Protein AF-A0A547P8T3-F1 (afdb_monomer)

Structure (mmCIF, N/CA/C/O backbone):
data_AF-A0A547P8T3-F1
#
_entry.id   AF-A0A547P8T3-F1
#
loop_
_atom_site.group_PDB
_atom_site.id
_atom_site.type_symbol
_atom_site.label_atom_id
_atom_site.label_alt_id
_atom_site.label_comp_id
_atom_site.label_asym_id
_atom_site.label_entity_id
_atom_site.label_seq_id
_atom_site.pdbx_PDB_ins_code
_atom_site.Cartn_x
_atom_site.Cartn_y
_atom_site.Cartn_z
_atom_site.occupancy
_atom_site.B_iso_or_equiv
_atom_site.auth_seq_id
_atom_site.auth_comp_id
_atom_site.auth_asym_id
_atom_site.auth_atom_id
_atom_site.pdbx_PDB_model_num
ATOM 1 N N . MET A 1 1 ? -25.789 4.511 30.151 1.00 43.62 1 MET A N 1
ATOM 2 C CA . MET A 1 1 ? -25.641 4.801 28.708 1.00 43.62 1 MET A CA 1
ATOM 3 C C . MET A 1 1 ? -24.169 5.094 28.449 1.00 43.62 1 MET A C 1
ATOM 5 O O . MET A 1 1 ? -23.665 6.052 29.017 1.00 43.62 1 MET A O 1
ATOM 9 N N . ARG A 1 2 ? -23.444 4.237 27.711 1.00 46.75 2 ARG A N 1
ATOM 10 C CA . ARG A 1 2 ? -22.072 4.552 27.271 1.00 46.75 2 ARG A CA 1
ATOM 11 C C . ARG A 1 2 ? -22.183 5.608 26.175 1.00 46.75 2 ARG A C 1
ATOM 13 O O . ARG A 1 2 ? -22.871 5.375 25.187 1.00 46.75 2 ARG A O 1
ATOM 20 N N . THR A 1 3 ? -21.555 6.759 26.369 1.00 47.38 3 THR A N 1
ATOM 21 C CA . THR A 1 3 ? -21.405 7.773 25.329 1.00 47.38 3 THR A CA 1
ATOM 22 C C . THR A 1 3 ? -20.604 7.160 24.181 1.00 47.38 3 THR A C 1
ATOM 24 O O . THR A 1 3 ? -19.451 6.770 24.347 1.00 47.38 3 THR A O 1
ATOM 27 N N . ALA A 1 4 ? -21.241 6.997 23.022 1.00 50.97 4 ALA A N 1
ATOM 28 C CA . ALA A 1 4 ? -20.558 6.622 21.796 1.00 50.97 4 ALA A CA 1
ATOM 29 C C . ALA A 1 4 ? -19.721 7.828 21.356 1.00 50.97 4 ALA A C 1
ATOM 31 O O . ALA A 1 4 ? -20.221 8.733 20.693 1.00 50.97 4 ALA A O 1
ATOM 32 N N . THR A 1 5 ? -18.453 7.885 21.764 1.00 58.19 5 THR A N 1
ATOM 33 C CA . THR A 1 5 ? -17.490 8.725 21.056 1.00 58.19 5 THR A CA 1
ATOM 34 C C . THR A 1 5 ? -17.466 8.241 19.605 1.00 58.19 5 THR A C 1
ATOM 36 O O . THR A 1 5 ? -17.424 7.026 19.378 1.00 58.19 5 THR A O 1
ATOM 39 N N . PRO A 1 6 ? -17.560 9.135 18.609 1.00 50.75 6 PRO A N 1
ATOM 40 C CA . PRO A 1 6 ? -17.566 8.729 17.213 1.00 50.75 6 PRO A CA 1
ATOM 41 C C . PRO A 1 6 ? -16.208 8.092 16.912 1.00 50.75 6 PRO A C 1
ATOM 43 O O . PRO A 1 6 ? -15.234 8.787 16.672 1.00 50.75 6 PRO A O 1
ATOM 46 N N . ARG A 1 7 ? -16.107 6.761 16.979 1.00 64.69 7 ARG A N 1
ATOM 47 C CA . ARG A 1 7 ? -14.857 6.019 16.743 1.00 64.69 7 ARG A CA 1
ATOM 48 C C . ARG A 1 7 ? -14.408 6.083 15.282 1.00 64.69 7 ARG A C 1
ATOM 50 O O . ARG A 1 7 ? -13.349 5.577 14.978 1.00 64.69 7 ARG A O 1
ATOM 57 N N . SER A 1 8 ? -15.161 6.692 14.369 1.00 68.00 8 SER A N 1
ATOM 58 C CA . SER A 1 8 ? -14.924 6.618 12.920 1.00 68.00 8 SER A CA 1
ATOM 59 C C . SER A 1 8 ? -13.813 7.526 12.375 1.00 68.00 8 SER A C 1
ATOM 61 O O . SER A 1 8 ? -13.299 7.248 11.294 1.00 68.00 8 SER A O 1
ATOM 63 N N . TRP A 1 9 ? -13.405 8.585 13.083 1.00 77.44 9 TRP A N 1
ATOM 64 C CA . TRP A 1 9 ? -12.411 9.543 12.569 1.00 77.44 9 TRP A CA 1
ATOM 65 C C . TRP A 1 9 ? -11.010 8.954 12.293 1.00 77.44 9 TRP A C 1
ATOM 67 O O . TRP A 1 9 ? -10.446 9.314 11.258 1.00 77.44 9 TRP A O 1
ATOM 77 N N . PRO A 1 10 ? -10.442 8.025 13.098 1.00 81.81 10 PRO A N 1
ATOM 78 C CA . PRO A 1 10 ? -9.133 7.444 12.802 1.00 81.81 10 PRO A CA 1
ATOM 79 C C . PRO A 1 10 ? -9.188 6.561 11.554 1.00 81.81 10 PRO A C 1
ATOM 81 O O . PRO A 1 10 ? -8.283 6.611 10.728 1.00 81.81 10 PRO A O 1
ATOM 84 N N . LEU A 1 11 ? -10.278 5.808 11.367 1.00 82.94 11 LEU A N 1
ATOM 85 C CA . LEU A 1 11 ? -10.477 4.990 10.172 1.00 82.94 11 LEU A CA 1
ATOM 86 C C . LEU A 1 11 ? -10.521 5.848 8.906 1.00 82.94 11 LEU A C 1
ATOM 88 O O . LEU A 1 11 ? -9.913 5.482 7.906 1.00 82.94 11 LEU A O 1
ATOM 92 N N . ILE A 1 12 ? -11.204 6.994 8.945 1.00 86.00 12 ILE A N 1
ATOM 93 C CA . ILE A 1 12 ? -11.276 7.901 7.791 1.00 86.00 12 ILE A CA 1
ATOM 94 C C . ILE A 1 12 ? -9.873 8.379 7.401 1.00 86.00 12 ILE A C 1
ATOM 96 O O . ILE A 1 12 ? -9.517 8.306 6.229 1.00 86.00 12 ILE A O 1
ATOM 100 N N . LEU A 1 13 ? -9.051 8.800 8.368 1.00 87.44 13 LEU A N 1
ATOM 101 C CA . LEU A 1 13 ? -7.671 9.228 8.106 1.00 87.44 13 LEU A CA 1
ATOM 102 C C . LEU A 1 13 ? -6.818 8.103 7.503 1.00 87.44 13 LEU A C 1
ATOM 104 O O . LEU A 1 13 ? -6.061 8.335 6.561 1.00 87.44 13 LEU A O 1
ATOM 108 N N . LEU A 1 14 ? -6.979 6.876 8.003 1.00 87.44 14 LEU A N 1
ATOM 109 C CA . LEU A 1 14 ? -6.293 5.694 7.480 1.00 87.44 14 LEU A CA 1
ATOM 110 C C . LEU A 1 14 ? -6.704 5.386 6.038 1.00 87.44 14 LEU A C 1
ATOM 112 O O . LEU A 1 14 ? -5.852 5.147 5.187 1.00 87.44 14 LEU A O 1
ATOM 116 N N . LEU A 1 15 ? -8.003 5.429 5.742 1.00 87.25 15 LEU A N 1
ATOM 117 C CA . LEU A 1 15 ? -8.518 5.209 4.391 1.00 87.25 15 LEU A CA 1
ATOM 118 C C . LEU A 1 15 ? -8.059 6.302 3.421 1.00 87.25 15 LEU A C 1
ATOM 120 O O . LEU A 1 15 ? -7.727 5.988 2.282 1.00 87.25 15 LEU A O 1
ATOM 124 N N . VAL A 1 16 ? -7.978 7.559 3.870 1.00 91.50 16 VAL A N 1
ATOM 125 C CA . VAL A 1 16 ? -7.408 8.658 3.074 1.00 91.50 16 VAL A CA 1
ATOM 126 C C . VAL A 1 16 ? -5.941 8.382 2.749 1.00 91.50 16 VAL A C 1
ATOM 128 O O . VAL A 1 16 ? -5.554 8.478 1.587 1.00 91.50 16 VAL A O 1
ATOM 131 N N . TRP A 1 17 ? -5.134 7.977 3.736 1.00 91.88 17 TRP A N 1
ATOM 132 C CA . TRP A 1 17 ? -3.730 7.622 3.513 1.00 91.88 17 TRP A CA 1
ATOM 133 C C . TRP A 1 17 ? -3.568 6.491 2.495 1.00 91.88 17 TRP A C 1
ATOM 135 O O . TRP A 1 17 ? -2.818 6.622 1.527 1.00 91.88 17 TRP A O 1
ATOM 145 N N . TYR A 1 18 ? -4.312 5.397 2.661 1.00 88.38 18 TYR A N 1
ATOM 146 C CA . TYR A 1 18 ? -4.250 4.299 1.703 1.00 88.38 18 TYR A CA 1
ATOM 147 C C . TYR A 1 18 ? -4.794 4.684 0.323 1.00 88.38 18 TYR A C 1
ATOM 149 O O . TYR A 1 18 ? -4.291 4.189 -0.683 1.00 88.38 18 TYR A O 1
ATOM 157 N N . GLY A 1 19 ? -5.770 5.592 0.254 1.00 87.81 19 GLY A N 1
ATOM 158 C CA . GLY A 1 19 ? -6.238 6.180 -0.999 1.00 87.81 19 GLY A CA 1
ATOM 159 C C . GLY A 1 19 ? -5.126 6.933 -1.731 1.00 87.81 19 GLY A C 1
ATOM 160 O O . GLY A 1 19 ? -4.955 6.744 -2.932 1.00 87.81 19 GLY A O 1
ATOM 161 N N . ILE A 1 20 ? -4.314 7.715 -1.011 1.00 89.12 20 ILE A N 1
ATOM 162 C CA . ILE A 1 20 ? -3.139 8.400 -1.574 1.00 89.12 20 ILE A CA 1
ATOM 163 C C . ILE A 1 20 ? -2.120 7.380 -2.098 1.00 89.12 20 ILE A C 1
ATOM 165 O O . ILE A 1 20 ? -1.649 7.520 -3.227 1.00 89.12 20 ILE A O 1
ATOM 169 N N . LEU A 1 21 ? -1.814 6.328 -1.328 1.00 86.56 21 LEU A N 1
ATOM 170 C CA . LEU A 1 21 ? -0.904 5.262 -1.769 1.00 86.56 21 LEU A CA 1
ATOM 171 C C . LEU A 1 21 ? -1.419 4.543 -3.020 1.00 86.56 21 LEU A C 1
ATOM 173 O O . LEU A 1 21 ? -0.643 4.265 -3.936 1.00 86.56 21 LEU A O 1
ATOM 177 N N . LEU A 1 22 ? -2.723 4.273 -3.088 1.00 87.75 22 LEU A N 1
ATOM 178 C CA . LEU A 1 22 ? -3.349 3.616 -4.231 1.00 87.75 22 LEU A CA 1
ATOM 179 C C . LEU A 1 22 ? -3.327 4.508 -5.478 1.00 87.75 22 LEU A C 1
ATOM 181 O O . LEU A 1 22 ? -3.020 4.022 -6.561 1.00 87.75 22 LEU A O 1
ATOM 185 N N . ILE A 1 23 ? -3.602 5.809 -5.336 1.00 88.44 23 ILE A N 1
ATOM 186 C CA . ILE A 1 23 ? -3.509 6.771 -6.444 1.00 88.44 23 ILE A CA 1
ATOM 187 C C . ILE A 1 23 ? -2.059 6.906 -6.914 1.00 88.44 23 ILE A C 1
ATOM 189 O O . ILE A 1 23 ? -1.816 6.917 -8.116 1.00 88.44 23 ILE A O 1
ATOM 193 N N . GLY A 1 24 ? -1.091 6.966 -5.996 1.00 83.12 24 GLY A N 1
ATOM 194 C CA . GLY A 1 24 ? 0.329 7.044 -6.343 1.00 83.12 24 GLY A CA 1
ATOM 195 C C . GLY A 1 24 ? 0.806 5.805 -7.103 1.00 83.12 24 GLY A C 1
ATOM 196 O O . GLY A 1 24 ? 1.322 5.906 -8.213 1.00 83.12 24 GLY A O 1
ATOM 197 N N . THR A 1 25 ? 0.585 4.617 -6.540 1.00 84.81 25 THR A N 1
ATOM 198 C CA . THR A 1 25 ? 1.032 3.344 -7.134 1.00 84.81 25 THR A CA 1
ATOM 199 C C . THR A 1 25 ? 0.242 2.972 -8.391 1.00 84.81 25 THR A C 1
ATOM 201 O O . THR A 1 25 ? 0.834 2.599 -9.403 1.00 84.81 25 THR A O 1
ATOM 204 N N . GLY A 1 26 ? -1.082 3.137 -8.370 1.00 83.38 26 GLY A N 1
ATOM 205 C CA . GLY A 1 26 ? -1.956 2.922 -9.523 1.00 83.38 26 GLY A CA 1
ATOM 206 C C . GLY A 1 26 ? -1.720 3.942 -10.638 1.00 83.38 26 GLY A C 1
ATOM 207 O O . GLY A 1 26 ? -1.705 3.576 -11.809 1.00 83.38 26 GLY A O 1
ATOM 208 N N . GLY A 1 27 ? -1.451 5.202 -10.293 1.00 83.75 27 GLY A N 1
ATOM 209 C CA . GLY A 1 27 ? -1.062 6.240 -11.247 1.00 83.75 27 GLY A CA 1
ATOM 210 C C . GLY A 1 27 ? 0.250 5.901 -11.951 1.00 83.75 27 GLY A C 1
ATOM 211 O O . GLY A 1 27 ? 0.304 5.934 -13.177 1.00 83.75 27 GLY A O 1
ATOM 212 N N . MET A 1 28 ? 1.279 5.480 -11.204 1.00 80.56 28 MET A N 1
ATOM 213 C CA . MET A 1 28 ? 2.537 5.003 -11.794 1.00 80.56 28 MET A CA 1
ATOM 214 C C . MET A 1 28 ? 2.328 3.790 -12.707 1.00 80.56 28 MET A C 1
ATOM 216 O O . MET A 1 28 ? 2.932 3.729 -13.773 1.00 80.56 28 MET A O 1
ATOM 220 N N . PHE A 1 29 ? 1.440 2.862 -12.343 1.00 81.62 29 PHE A N 1
ATOM 221 C CA . PHE A 1 29 ? 1.090 1.723 -13.195 1.00 81.62 29 PHE A CA 1
ATOM 222 C C . PHE A 1 29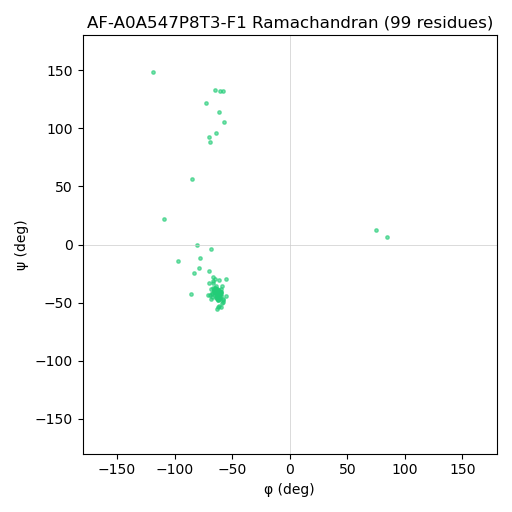 ? 0.444 2.154 -14.515 1.00 81.62 29 PHE A C 1
ATOM 224 O O . PHE A 1 29 ? 0.857 1.706 -15.582 1.00 81.62 29 PHE A O 1
ATOM 231 N N . LEU A 1 30 ? -0.539 3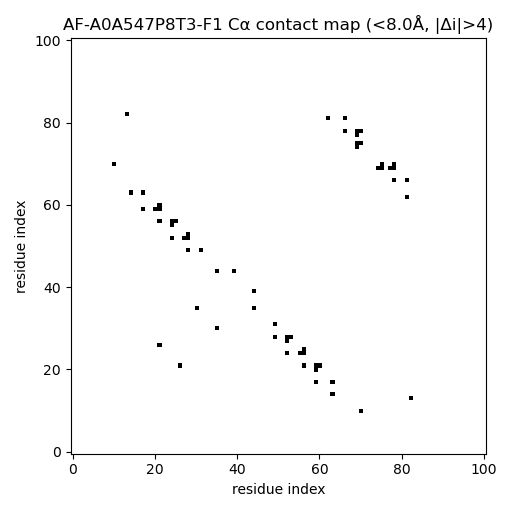.055 -14.463 1.00 82.50 30 LEU A N 1
ATOM 232 C CA . LEU A 1 30 ? -1.206 3.563 -15.662 1.00 82.50 30 LEU A CA 1
ATOM 233 C C . LEU A 1 30 ? -0.248 4.357 -16.557 1.00 82.50 30 LEU A C 1
ATOM 235 O O . LEU A 1 30 ? -0.280 4.186 -17.773 1.00 82.50 30 LEU A O 1
ATOM 239 N N . LEU A 1 31 ? 0.635 5.172 -15.970 1.00 80.31 31 LEU A N 1
ATOM 240 C CA . LEU A 1 31 ? 1.688 5.880 -16.703 1.00 80.31 31 LEU A CA 1
ATOM 241 C C . LEU A 1 31 ? 2.672 4.897 -17.350 1.00 80.31 31 LEU A C 1
ATOM 243 O O . LEU A 1 31 ? 2.995 5.051 -18.526 1.00 80.31 31 LEU A O 1
ATOM 247 N N . ALA A 1 32 ? 3.099 3.861 -16.624 1.00 75.56 32 ALA A N 1
ATOM 248 C CA . ALA A 1 32 ? 3.974 2.821 -17.156 1.00 75.56 32 ALA A CA 1
ATOM 249 C C . ALA A 1 32 ? 3.319 2.069 -18.324 1.00 75.56 32 ALA A C 1
ATOM 251 O O . ALA A 1 32 ? 3.988 1.786 -19.313 1.00 75.56 32 ALA A O 1
ATOM 252 N N . LEU A 1 33 ? 2.015 1.777 -18.259 1.00 78.31 33 LEU A N 1
ATOM 253 C CA . LEU A 1 33 ? 1.284 1.158 -19.368 1.00 78.31 33 LEU A CA 1
ATOM 254 C C . LEU A 1 33 ? 1.146 2.099 -20.571 1.00 78.31 33 LEU A C 1
ATOM 256 O O . LEU A 1 33 ? 1.406 1.686 -21.703 1.00 78.31 33 LEU A O 1
ATOM 260 N N . ALA A 1 34 ? 0.762 3.355 -20.330 1.00 77.19 34 ALA A N 1
ATOM 261 C CA . ALA A 1 34 ? 0.553 4.347 -21.379 1.00 77.19 34 ALA A CA 1
ATOM 262 C C . ALA A 1 34 ? 1.859 4.647 -22.130 1.00 77.19 34 ALA A C 1
ATOM 264 O O . ALA A 1 34 ? 1.941 4.438 -23.340 1.00 77.19 34 ALA A O 1
ATOM 265 N N . PHE A 1 35 ? 2.905 5.047 -21.406 1.00 73.12 35 PHE A N 1
ATOM 266 C CA . PHE A 1 35 ? 4.187 5.440 -21.993 1.00 73.12 35 PHE A CA 1
ATOM 267 C C . PHE A 1 35 ? 5.108 4.255 -22.299 1.00 73.12 35 PHE A C 1
ATOM 269 O O . PHE A 1 35 ? 5.934 4.340 -23.205 1.00 73.12 35 PHE A O 1
ATOM 276 N N . GLY A 1 36 ? 4.953 3.118 -21.615 1.00 64.88 36 GLY A N 1
ATOM 277 C CA . GLY A 1 36 ? 5.707 1.901 -21.924 1.00 64.88 36 GLY A CA 1
ATOM 278 C C . GLY A 1 36 ? 5.381 1.358 -23.316 1.00 64.88 36 GLY A C 1
ATOM 279 O O . GLY A 1 36 ? 6.272 0.900 -24.027 1.00 64.88 36 GLY A O 1
ATOM 280 N N . SER A 1 37 ? 4.128 1.472 -23.762 1.00 65.00 37 SER A N 1
ATOM 281 C CA . SER A 1 37 ? 3.740 1.046 -25.113 1.00 65.00 37 SER A CA 1
ATOM 282 C C . SER A 1 37 ? 4.480 1.808 -26.228 1.00 65.00 37 SER A C 1
ATOM 284 O O . SER A 1 37 ? 4.779 1.236 -27.280 1.00 65.00 37 SER A O 1
ATOM 286 N N . GLU A 1 38 ? 4.844 3.068 -25.977 1.00 67.00 38 GLU A N 1
ATOM 287 C CA . GLU A 1 38 ? 5.624 3.899 -26.897 1.00 67.00 38 GLU A CA 1
ATOM 288 C C . GLU A 1 38 ? 7.135 3.689 -26.726 1.00 67.00 38 GLU A C 1
ATOM 290 O O . GLU A 1 38 ? 7.852 3.544 -27.718 1.00 67.00 38 GLU A O 1
ATOM 295 N N . ALA A 1 39 ? 7.617 3.601 -25.481 1.00 62.25 39 ALA A N 1
ATOM 296 C CA . ALA A 1 39 ? 9.033 3.419 -25.158 1.00 62.25 39 ALA A CA 1
ATOM 297 C C . ALA A 1 39 ? 9.596 2.054 -25.606 1.00 62.25 39 ALA A C 1
ATOM 299 O O . ALA A 1 39 ? 10.783 1.948 -25.921 1.00 62.25 39 ALA A O 1
ATOM 300 N N . TYR A 1 40 ? 8.755 1.016 -25.678 1.00 63.09 40 TYR A N 1
ATOM 301 C CA . TYR A 1 40 ? 9.161 -0.354 -26.019 1.00 63.09 40 TYR A CA 1
ATOM 302 C C . TYR A 1 40 ? 8.689 -0.819 -27.405 1.00 63.09 40 TYR A C 1
ATOM 304 O O . TYR A 1 40 ? 8.638 -2.020 -27.672 1.00 63.09 40 TYR A O 1
ATOM 312 N N . ARG A 1 41 ? 8.387 0.095 -28.339 1.00 66.50 41 ARG A N 1
ATOM 313 C CA . ARG A 1 41 ? 8.010 -0.271 -29.718 1.00 66.50 41 ARG A CA 1
ATOM 314 C C . ARG A 1 41 ? 9.112 -1.115 -30.385 1.00 66.50 41 ARG A C 1
ATOM 316 O O . ARG A 1 41 ? 10.165 -0.608 -30.760 1.00 66.50 41 ARG A O 1
ATOM 323 N N . GLY A 1 42 ? 8.865 -2.420 -30.519 1.00 66.19 42 GLY A N 1
ATOM 324 C CA . GLY A 1 42 ? 9.802 -3.387 -31.110 1.00 66.19 42 GLY A CA 1
ATOM 325 C C . GLY A 1 42 ? 10.866 -3.954 -30.158 1.00 66.19 42 GLY A C 1
ATOM 326 O O . GLY A 1 42 ? 11.735 -4.694 -30.614 1.00 66.19 42 GLY A O 1
ATOM 327 N N . ARG A 1 43 ? 10.813 -3.649 -28.854 1.00 67.56 43 ARG A N 1
ATOM 328 C CA . ARG A 1 43 ? 11.691 -4.230 -27.822 1.00 67.56 43 ARG A CA 1
ATOM 329 C C . ARG A 1 43 ? 10.853 -4.996 -26.791 1.00 67.56 43 ARG A C 1
ATOM 331 O O . ARG A 1 43 ? 9.709 -4.619 -26.548 1.00 67.56 43 ARG A O 1
ATOM 338 N N . PRO A 1 44 ? 11.381 -6.068 -26.180 1.00 66.69 44 PRO A N 1
ATOM 339 C CA . PRO A 1 44 ? 10.668 -6.762 -25.114 1.00 66.69 44 PRO A CA 1
ATOM 340 C C . PRO A 1 44 ? 10.410 -5.809 -23.938 1.00 66.69 44 PRO A C 1
ATOM 342 O O . PRO A 1 44 ? 11.315 -5.103 -23.494 1.00 66.69 44 PRO A O 1
ATOM 345 N N . ILE A 1 45 ? 9.168 -5.791 -23.449 1.00 68.81 45 ILE A N 1
ATOM 346 C CA . ILE A 1 45 ? 8.762 -5.021 -22.267 1.00 68.81 45 ILE A CA 1
ATOM 347 C C . ILE A 1 45 ? 9.504 -5.596 -21.048 1.00 68.81 45 ILE A C 1
ATOM 349 O O . ILE A 1 45 ? 9.505 -6.821 -20.880 1.00 68.81 45 ILE A O 1
ATOM 353 N N . PRO A 1 46 ? 10.111 -4.772 -20.174 1.00 71.94 46 PRO A N 1
ATOM 354 C CA . PRO A 1 46 ? 10.733 -5.243 -18.943 1.00 71.94 46 PRO A CA 1
ATOM 355 C C . PRO A 1 46 ? 9.652 -5.715 -17.964 1.00 71.94 46 PRO A C 1
ATOM 357 O O . PRO A 1 46 ? 9.155 -4.972 -17.118 1.00 71.94 46 PRO A O 1
ATOM 360 N N . LEU A 1 47 ? 9.282 -6.993 -18.085 1.00 73.50 47 LEU A N 1
ATOM 361 C CA . LEU A 1 47 ? 8.263 -7.645 -17.256 1.00 73.50 47 LEU A CA 1
ATOM 362 C C . LEU A 1 47 ? 8.562 -7.519 -15.755 1.00 73.50 47 LEU A C 1
ATOM 364 O O . LEU A 1 47 ? 7.630 -7.461 -14.960 1.00 73.50 47 LEU A O 1
ATOM 368 N N . GLY A 1 48 ? 9.843 -7.442 -15.374 1.00 73.44 48 GLY A N 1
ATOM 369 C CA . GLY A 1 48 ? 10.265 -7.275 -13.983 1.00 73.44 48 GLY A CA 1
ATOM 370 C C . GLY A 1 48 ? 9.781 -5.966 -13.352 1.00 73.44 48 GLY A C 1
ATOM 371 O O . GLY A 1 48 ? 9.229 -5.987 -12.257 1.00 73.44 48 GLY A O 1
ATOM 372 N N . GLU A 1 49 ? 9.910 -4.839 -14.052 1.00 72.50 49 GLU A N 1
ATOM 373 C CA . GLU A 1 49 ? 9.495 -3.523 -13.541 1.00 72.50 49 GLU A CA 1
ATOM 374 C C . GLU A 1 49 ? 7.967 -3.423 -13.445 1.00 72.50 49 GLU A C 1
ATOM 376 O O . GLU A 1 49 ? 7.419 -3.014 -12.421 1.00 72.50 49 GLU A O 1
ATOM 381 N N . MET A 1 50 ? 7.269 -3.911 -14.475 1.00 71.06 50 MET A N 1
ATOM 382 C CA . MET A 1 50 ? 5.806 -4.011 -14.490 1.00 71.06 50 MET A CA 1
ATOM 383 C C . MET A 1 50 ? 5.274 -4.899 -13.357 1.00 71.06 50 MET A C 1
ATOM 385 O O . MET A 1 50 ? 4.279 -4.553 -12.716 1.00 71.06 50 MET A O 1
ATOM 389 N N . ALA A 1 51 ? 5.944 -6.020 -13.071 1.00 77.81 51 ALA A N 1
ATOM 390 C CA . ALA A 1 51 ? 5.570 -6.922 -11.986 1.00 77.81 51 ALA A CA 1
ATOM 391 C C . ALA A 1 51 ? 5.740 -6.271 -10.606 1.00 77.81 51 ALA A C 1
ATOM 393 O O . ALA A 1 51 ? 4.862 -6.428 -9.760 1.00 77.81 51 ALA A O 1
ATOM 394 N N . ILE A 1 52 ? 6.815 -5.505 -10.386 1.00 80.88 52 ILE A N 1
ATOM 395 C CA . ILE A 1 52 ? 7.049 -4.785 -9.123 1.00 80.88 52 ILE A CA 1
ATOM 396 C C . ILE A 1 52 ? 5.955 -3.739 -8.889 1.00 80.88 52 ILE A C 1
ATOM 398 O O . ILE A 1 52 ? 5.379 -3.675 -7.800 1.00 80.88 52 ILE A O 1
ATOM 402 N N . ILE A 1 53 ? 5.615 -2.953 -9.913 1.00 79.06 53 ILE A N 1
ATOM 403 C CA . ILE A 1 53 ? 4.556 -1.943 -9.803 1.00 79.06 53 ILE A CA 1
ATOM 404 C C . ILE A 1 53 ? 3.209 -2.619 -9.508 1.00 79.06 53 ILE A C 1
ATOM 406 O O . ILE A 1 53 ? 2.509 -2.227 -8.573 1.00 79.06 53 ILE A O 1
ATOM 410 N N . CYS A 1 54 ? 2.870 -3.681 -10.244 1.00 81.50 54 CYS A N 1
ATOM 411 C CA . CYS A 1 54 ? 1.621 -4.415 -10.051 1.00 81.50 54 CYS A CA 1
ATOM 412 C C . CYS A 1 54 ? 1.534 -5.060 -8.655 1.00 81.50 54 CYS A C 1
ATOM 414 O O . CYS A 1 54 ? 0.514 -4.934 -7.976 1.00 81.50 54 CYS A O 1
ATOM 416 N N . ALA A 1 55 ? 2.623 -5.673 -8.177 1.00 83.88 55 ALA A N 1
ATOM 417 C CA . ALA A 1 55 ? 2.704 -6.230 -6.829 1.00 83.88 55 ALA A CA 1
ATOM 418 C C . ALA A 1 55 ? 2.473 -5.155 -5.759 1.00 83.88 55 ALA A C 1
ATOM 420 O O . ALA A 1 55 ? 1.744 -5.391 -4.799 1.00 83.88 55 ALA A O 1
ATOM 421 N N . THR A 1 56 ? 3.022 -3.953 -5.946 1.00 83.81 56 THR A N 1
ATOM 422 C CA . THR A 1 56 ? 2.857 -2.840 -5.000 1.00 83.81 56 THR A CA 1
ATOM 423 C C . THR A 1 56 ? 1.398 -2.368 -4.924 1.00 83.81 56 THR A C 1
ATOM 425 O O . THR A 1 56 ? 0.876 -2.127 -3.832 1.00 83.81 56 THR A O 1
ATOM 428 N N . VAL A 1 57 ? 0.696 -2.307 -6.062 1.00 86.50 57 VAL A N 1
ATOM 429 C CA . VAL A 1 57 ? -0.747 -2.007 -6.102 1.00 86.50 57 VAL A CA 1
ATOM 430 C C . VAL A 1 57 ? -1.547 -3.088 -5.368 1.00 86.50 57 VAL A C 1
ATOM 432 O O . VAL A 1 57 ? -2.373 -2.766 -4.513 1.00 86.50 57 VAL A O 1
ATOM 435 N N . LEU A 1 58 ? -1.273 -4.369 -5.638 1.00 87.62 58 LEU A N 1
ATOM 436 C CA . LEU A 1 58 ? -1.962 -5.489 -4.984 1.00 87.62 58 LEU A CA 1
ATOM 437 C C . LEU A 1 58 ? -1.731 -5.513 -3.466 1.00 87.62 58 LEU A C 1
ATOM 439 O O . LEU A 1 58 ? -2.677 -5.729 -2.709 1.00 87.62 58 LEU A O 1
ATOM 443 N N . ILE A 1 59 ? -0.506 -5.230 -3.013 1.00 88.25 59 ILE A N 1
ATOM 444 C CA . ILE A 1 59 ? -0.173 -5.102 -1.586 1.00 88.25 59 ILE A CA 1
ATOM 445 C C . ILE A 1 59 ? -0.979 -3.965 -0.951 1.00 88.25 59 ILE A C 1
ATOM 447 O O . ILE A 1 59 ? -1.552 -4.146 0.121 1.00 88.25 59 ILE A O 1
ATOM 451 N N . THR A 1 60 ? -1.090 -2.820 -1.628 1.00 87.38 60 THR A N 1
ATOM 452 C CA . THR A 1 60 ? -1.860 -1.669 -1.130 1.00 87.38 60 THR A CA 1
ATOM 453 C C . THR A 1 60 ? -3.342 -2.023 -0.965 1.00 87.38 60 THR A C 1
ATOM 455 O O . THR A 1 60 ? -3.934 -1.742 0.077 1.00 87.38 60 THR A O 1
ATOM 458 N N . VAL A 1 61 ? -3.937 -2.715 -1.944 1.00 89.94 61 VAL A N 1
ATOM 459 C CA . VAL A 1 61 ? -5.330 -3.193 -1.864 1.00 89.94 61 VAL A CA 1
ATOM 460 C C . VAL A 1 61 ? -5.513 -4.195 -0.719 1.00 89.94 61 VAL A C 1
ATOM 462 O O . VAL A 1 61 ? -6.477 -4.089 0.042 1.00 89.94 61 VAL A O 1
ATOM 465 N N . ALA A 1 62 ? -4.576 -5.131 -0.545 1.00 89.69 62 ALA A N 1
ATOM 466 C CA . ALA A 1 62 ? -4.610 -6.089 0.558 1.00 89.69 62 ALA A CA 1
ATOM 467 C C . ALA A 1 62 ? -4.529 -5.393 1.928 1.00 89.69 62 ALA A C 1
ATOM 469 O O . ALA A 1 62 ? -5.262 -5.756 2.847 1.00 89.69 62 ALA A O 1
ATOM 470 N N . PHE A 1 63 ? -3.699 -4.354 2.058 1.00 88.62 63 PHE A N 1
ATOM 471 C CA . PHE A 1 63 ? -3.566 -3.567 3.287 1.00 88.62 63 PHE A CA 1
ATOM 472 C C . PHE A 1 63 ? -4.848 -2.799 3.619 1.00 88.62 63 PHE A C 1
ATOM 474 O O . PHE A 1 63 ? -5.244 -2.755 4.786 1.00 88.62 63 PHE A O 1
ATOM 481 N N . ILE A 1 64 ? -5.535 -2.248 2.612 1.00 89.12 64 ILE A N 1
ATOM 482 C CA . ILE A 1 64 ? -6.845 -1.603 2.787 1.00 89.12 64 ILE A CA 1
ATOM 483 C C . ILE A 1 64 ? -7.867 -2.619 3.298 1.00 89.12 64 ILE A C 1
ATOM 485 O O . ILE A 1 64 ? -8.508 -2.386 4.324 1.00 89.12 64 ILE A O 1
ATOM 489 N N . ALA A 1 65 ? -7.996 -3.759 2.614 1.00 90.31 65 ALA A N 1
ATOM 490 C CA . ALA A 1 65 ? -8.956 -4.798 2.979 1.00 90.31 65 ALA A CA 1
ATOM 491 C C . ALA A 1 65 ? -8.703 -5.329 4.399 1.00 90.31 65 ALA A C 1
ATOM 493 O O . ALA A 1 65 ? -9.635 -5.436 5.200 1.00 90.31 65 ALA A O 1
ATOM 494 N N . LEU A 1 66 ? -7.437 -5.590 4.738 1.00 92.25 66 LEU A N 1
ATOM 495 C CA . LEU A 1 66 ? -7.033 -6.055 6.062 1.00 92.25 66 LEU A CA 1
ATOM 496 C C . LEU A 1 66 ? -7.280 -4.993 7.140 1.00 92.25 66 LEU A C 1
ATOM 498 O O . LEU A 1 66 ? -7.755 -5.328 8.222 1.00 92.25 66 LEU A O 1
ATOM 502 N N . THR A 1 67 ? -7.028 -3.715 6.844 1.00 90.19 67 THR A N 1
ATOM 503 C CA . THR A 1 67 ? -7.308 -2.608 7.771 1.00 90.19 67 THR A CA 1
ATOM 504 C C . THR A 1 67 ? -8.799 -2.512 8.081 1.00 90.19 67 THR A C 1
ATOM 506 O O . THR A 1 67 ? -9.174 -2.437 9.249 1.00 90.19 67 THR A O 1
ATOM 509 N N . VAL A 1 68 ? -9.659 -2.566 7.058 1.00 89.88 68 VAL A N 1
ATOM 510 C CA . VAL A 1 68 ? -11.120 -2.532 7.231 1.00 89.88 68 VAL A CA 1
ATOM 511 C C . VAL A 1 68 ? -11.604 -3.747 8.021 1.00 89.88 68 VAL A C 1
ATOM 513 O O . VAL A 1 68 ? -12.409 -3.604 8.940 1.00 89.88 68 VAL A O 1
ATOM 516 N N . TYR A 1 69 ? -11.089 -4.939 7.709 1.00 92.81 69 TYR A N 1
ATOM 517 C CA . TYR A 1 69 ? -11.411 -6.156 8.451 1.00 92.81 69 TYR A CA 1
ATOM 518 C C . TYR A 1 69 ? -11.027 -6.040 9.933 1.00 92.81 69 TYR A C 1
ATOM 520 O O . TYR A 1 69 ? -11.880 -6.208 10.804 1.00 92.81 69 TYR A O 1
ATOM 528 N N . LEU A 1 70 ? -9.774 -5.690 10.236 1.00 89.75 70 LEU A N 1
ATOM 529 C CA . LEU A 1 70 ? -9.285 -5.594 11.614 1.00 89.75 70 LEU A CA 1
ATOM 530 C C . LEU A 1 70 ? -10.021 -4.511 12.403 1.00 89.75 70 LEU A C 1
ATOM 532 O O . LEU A 1 70 ? -10.381 -4.739 13.561 1.00 89.75 70 LEU A O 1
ATOM 536 N N . TRP A 1 71 ? -10.321 -3.384 11.757 1.00 88.00 71 TRP A N 1
ATOM 537 C CA . TRP A 1 71 ? -11.140 -2.324 12.328 1.00 88.00 71 TRP A CA 1
ATOM 538 C C . TRP A 1 71 ? -12.530 -2.829 12.734 1.00 88.00 71 TRP A C 1
ATOM 540 O O . TRP A 1 71 ? -12.960 -2.613 13.866 1.00 88.00 71 TRP A O 1
ATOM 550 N N . ASN A 1 72 ? -13.204 -3.576 11.852 1.00 88.88 72 ASN A N 1
ATOM 551 C CA . ASN A 1 72 ? -14.514 -4.169 12.139 1.00 88.88 72 ASN A CA 1
ATOM 552 C C . ASN A 1 72 ? -14.465 -5.220 13.260 1.00 88.88 72 ASN A C 1
ATOM 554 O O . ASN A 1 72 ? -15.434 -5.368 14.000 1.00 88.88 72 ASN A O 1
ATOM 558 N N . THR A 1 73 ? -13.339 -5.920 13.430 1.00 91.62 73 THR A N 1
ATOM 559 C CA . THR A 1 73 ? -13.141 -6.870 14.543 1.00 91.62 73 THR A CA 1
ATOM 560 C C . THR A 1 73 ? -12.742 -6.208 15.870 1.00 91.62 73 THR A C 1
ATOM 562 O O . THR A 1 73 ? -12.554 -6.904 16.865 1.00 91.62 73 THR A O 1
ATOM 565 N N . GLY A 1 74 ? -12.601 -4.877 15.913 1.00 88.12 74 GLY A N 1
ATOM 566 C CA . GLY A 1 74 ? -12.192 -4.138 17.113 1.00 88.12 74 GLY A CA 1
ATOM 567 C C . GLY A 1 74 ? -10.699 -4.249 17.450 1.00 88.12 74 GLY A C 1
ATOM 568 O O . GLY A 1 74 ? -10.282 -3.845 18.534 1.00 88.12 74 GLY A O 1
ATOM 569 N N . GLN A 1 75 ? -9.879 -4.770 16.532 1.00 89.44 75 GLN A N 1
ATOM 570 C CA . GLN A 1 75 ? -8.432 -4.944 16.697 1.00 89.44 75 GLN A CA 1
ATOM 571 C C . GLN A 1 75 ? -7.659 -3.665 16.334 1.00 89.44 75 GLN A C 1
ATOM 573 O O . GLN A 1 75 ? -6.773 -3.661 15.480 1.00 89.44 75 GLN A O 1
ATOM 578 N N . GLU A 1 76 ? -7.991 -2.554 16.997 1.00 86.00 76 GLU A N 1
ATOM 579 C CA . GLU A 1 76 ? -7.463 -1.218 16.673 1.00 86.00 76 GLU A CA 1
ATOM 580 C C . GLU A 1 76 ? -5.925 -1.145 16.767 1.00 86.00 76 GLU A C 1
ATOM 582 O O . GLU A 1 76 ? -5.286 -0.512 15.930 1.00 86.00 76 GLU A O 1
ATOM 587 N N . GLN A 1 77 ? -5.302 -1.849 17.720 1.00 86.50 77 GLN A N 1
ATOM 588 C CA . GLN A 1 77 ? -3.837 -1.879 17.866 1.00 86.50 77 GLN A CA 1
ATOM 589 C C . GLN A 1 77 ? -3.127 -2.442 16.623 1.00 86.50 77 GLN A C 1
ATOM 591 O O . GLN A 1 77 ? -2.122 -1.887 16.180 1.00 86.50 77 GLN A O 1
ATOM 596 N N . PHE A 1 78 ? -3.673 -3.503 16.022 1.00 87.75 78 PHE A N 1
ATOM 597 C CA . PHE A 1 78 ? -3.114 -4.102 14.807 1.00 87.75 78 PHE A CA 1
ATOM 598 C C . PHE A 1 78 ? -3.303 -3.203 13.585 1.00 87.75 78 PHE A C 1
ATOM 600 O O . PHE A 1 78 ? -2.426 -3.146 12.725 1.00 87.75 78 PHE A O 1
ATOM 607 N N . VAL A 1 79 ? -4.407 -2.452 13.533 1.00 88.31 79 VAL A N 1
ATOM 608 C CA . VAL A 1 79 ? -4.643 -1.450 12.486 1.00 88.31 79 VAL A CA 1
ATOM 609 C C . VAL A 1 79 ? -3.576 -0.352 12.525 1.00 88.31 79 VAL A C 1
ATOM 611 O O . VAL A 1 79 ? -2.988 -0.033 11.492 1.00 88.31 79 VAL A O 1
ATOM 614 N N . PHE A 1 80 ? -3.271 0.194 13.706 1.00 86.44 80 PHE A N 1
ATOM 615 C CA . PHE A 1 80 ? -2.220 1.209 13.839 1.00 86.44 80 PHE A CA 1
ATOM 616 C C . PHE A 1 80 ? -0.821 0.654 13.544 1.00 86.44 80 PHE A C 1
ATOM 618 O O . PHE A 1 80 ? 0.004 1.360 12.965 1.00 86.44 80 PHE A O 1
ATOM 625 N N . MET A 1 81 ? -0.560 -0.615 13.873 1.00 91.31 81 MET A N 1
ATOM 626 C CA . MET A 1 81 ? 0.692 -1.281 13.507 1.00 91.31 81 MET A CA 1
ATOM 627 C C . MET A 1 81 ? 0.841 -1.414 11.983 1.00 91.31 81 MET A C 1
ATOM 629 O O . MET A 1 81 ? 1.887 -1.069 11.436 1.00 91.31 81 MET A O 1
ATOM 633 N N . LEU A 1 82 ? -0.215 -1.851 11.286 1.00 89.25 82 LEU A N 1
ATOM 634 C CA . LEU A 1 82 ? -0.257 -1.920 9.819 1.00 89.25 82 LEU A CA 1
ATOM 635 C C . LEU A 1 82 ? -0.048 -0.552 9.172 1.00 89.25 82 LEU A C 1
ATOM 637 O O . LEU A 1 82 ? 0.715 -0.432 8.213 1.00 89.25 82 LEU A O 1
ATOM 641 N N . PHE A 1 83 ? -0.678 0.483 9.725 1.00 89.19 83 PHE A N 1
ATOM 642 C CA . PHE A 1 83 ? -0.469 1.851 9.273 1.00 89.19 83 PHE A CA 1
ATOM 643 C C . PHE A 1 83 ? 0.998 2.266 9.397 1.00 89.19 83 PHE A C 1
ATOM 645 O O . PHE A 1 83 ? 1.585 2.700 8.407 1.00 89.19 83 PHE A O 1
ATOM 652 N N . GLY A 1 84 ? 1.613 2.058 10.567 1.00 88.38 84 GLY A N 1
ATOM 653 C CA . GLY A 1 84 ? 3.033 2.342 10.783 1.00 88.38 84 GLY A CA 1
ATOM 654 C C . GLY A 1 84 ? 3.936 1.627 9.774 1.00 88.38 84 GLY A C 1
ATOM 655 O O . GLY A 1 84 ? 4.812 2.255 9.182 1.00 88.38 84 GLY A O 1
ATOM 656 N N . LEU A 1 85 ? 3.671 0.345 9.497 1.00 89.88 85 LEU A N 1
ATOM 657 C CA . LEU A 1 85 ? 4.394 -0.420 8.475 1.00 89.88 85 LEU A CA 1
ATOM 658 C C . LEU A 1 85 ? 4.221 0.171 7.069 1.00 89.88 85 LEU A C 1
ATOM 660 O O . LEU A 1 85 ? 5.200 0.274 6.332 1.00 89.88 85 LEU A O 1
ATOM 664 N N . SER A 1 86 ? 3.009 0.597 6.700 1.00 88.69 86 SER A N 1
ATOM 665 C CA . SER A 1 86 ? 2.749 1.207 5.389 1.00 88.69 86 SER A CA 1
ATOM 666 C C . SER A 1 86 ? 3.474 2.544 5.204 1.00 88.69 86 SER A C 1
ATOM 668 O O . SER A 1 86 ? 3.986 2.820 4.122 1.00 88.69 86 SER A O 1
ATOM 670 N N . VAL A 1 87 ? 3.573 3.351 6.267 1.00 89.06 87 VAL A N 1
ATOM 671 C CA . VAL A 1 87 ? 4.285 4.636 6.256 1.00 89.06 87 VAL A CA 1
ATOM 672 C C . VAL A 1 87 ? 5.785 4.413 6.099 1.00 89.06 87 VAL A C 1
ATOM 674 O O . VAL A 1 87 ? 6.413 5.060 5.264 1.00 89.06 87 VAL A O 1
ATOM 677 N N . ILE A 1 88 ? 6.356 3.465 6.848 1.00 90.25 88 ILE A N 1
ATOM 678 C CA . ILE A 1 88 ? 7.774 3.101 6.728 1.00 90.25 88 ILE A CA 1
ATOM 679 C C . ILE A 1 88 ? 8.067 2.560 5.325 1.00 90.25 88 ILE A C 1
ATOM 681 O O . ILE A 1 88 ? 9.026 2.995 4.692 1.00 90.25 88 ILE A O 1
ATOM 685 N N . GLY A 1 89 ? 7.220 1.663 4.809 1.00 86.19 89 GLY A N 1
ATOM 686 C CA . GLY A 1 89 ? 7.352 1.129 3.454 1.00 86.19 89 GLY A CA 1
ATOM 687 C C . GLY A 1 89 ? 7.332 2.230 2.392 1.00 86.19 89 GLY A C 1
ATOM 688 O O . GLY A 1 89 ? 8.216 2.276 1.539 1.00 86.19 89 GLY A O 1
ATOM 689 N N . ALA A 1 90 ? 6.388 3.170 2.486 1.00 82.75 90 ALA A N 1
ATOM 690 C CA . ALA A 1 90 ? 6.311 4.317 1.585 1.00 82.75 90 ALA A CA 1
ATOM 691 C C . ALA A 1 90 ? 7.541 5.235 1.691 1.00 82.75 90 ALA A C 1
ATOM 693 O O . ALA A 1 90 ? 8.074 5.659 0.669 1.00 82.75 90 ALA A O 1
ATOM 694 N N . ALA A 1 91 ? 8.031 5.505 2.905 1.00 84.88 91 ALA A N 1
ATOM 695 C CA . ALA A 1 91 ? 9.230 6.313 3.117 1.00 84.88 91 ALA A CA 1
ATOM 696 C C . ALA A 1 91 ? 10.481 5.665 2.502 1.00 84.88 91 ALA A C 1
ATOM 698 O O . ALA A 1 91 ? 11.271 6.356 1.866 1.00 84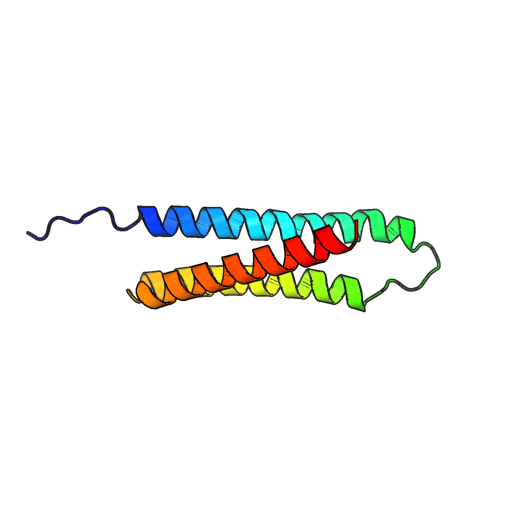.88 91 ALA A O 1
ATOM 699 N N . ILE A 1 92 ? 10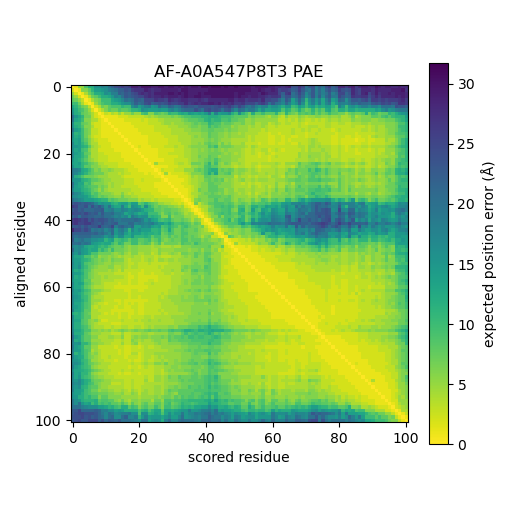.640 4.342 2.630 1.00 86.25 92 ILE A N 1
ATOM 700 C CA . ILE A 1 92 ? 11.742 3.598 2.000 1.00 86.25 92 ILE A CA 1
ATOM 701 C C . ILE A 1 92 ? 11.659 3.695 0.475 1.00 86.25 92 ILE A C 1
ATOM 703 O O . ILE A 1 92 ? 12.671 3.959 -0.167 1.00 86.25 92 ILE A O 1
ATOM 707 N N . ILE A 1 93 ? 10.467 3.526 -0.106 1.00 80.25 93 ILE A N 1
ATOM 708 C CA . ILE A 1 93 ? 10.260 3.651 -1.557 1.00 80.25 93 ILE A CA 1
ATOM 709 C C . ILE A 1 93 ? 10.606 5.068 -2.032 1.00 80.25 93 ILE A C 1
ATOM 711 O O . ILE A 1 93 ? 11.298 5.218 -3.034 1.00 80.25 93 ILE A O 1
ATOM 715 N N . LEU A 1 94 ? 10.177 6.103 -1.305 1.00 78.00 94 LEU A N 1
ATOM 716 C CA . LEU A 1 94 ? 10.488 7.497 -1.632 1.00 78.00 94 LEU A CA 1
ATOM 717 C C . LEU A 1 94 ? 11.986 7.806 -1.514 1.00 78.00 94 LEU A C 1
ATOM 719 O O . LEU A 1 94 ? 12.526 8.487 -2.379 1.00 78.00 94 LEU A O 1
ATOM 723 N N . LEU A 1 95 ? 12.667 7.291 -0.485 1.00 79.69 95 LEU A N 1
ATOM 724 C CA . LEU A 1 95 ? 14.120 7.424 -0.340 1.00 79.69 95 LEU A CA 1
ATOM 725 C C . LEU A 1 95 ? 14.867 6.699 -1.462 1.00 79.69 95 LEU A C 1
ATOM 727 O O . LEU A 1 95 ? 15.804 7.254 -2.026 1.00 79.69 95 LEU A O 1
ATOM 731 N N . ALA A 1 96 ? 14.436 5.488 -1.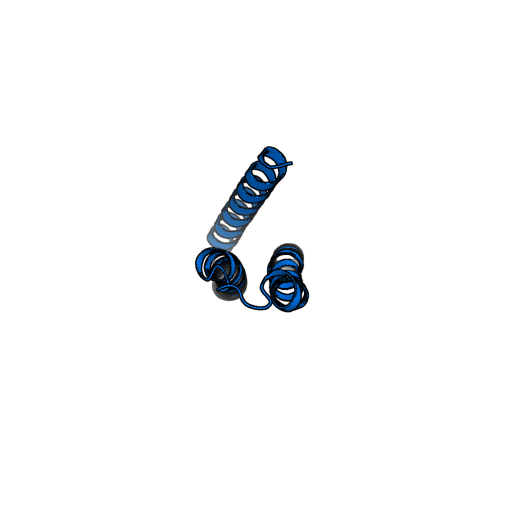816 1.00 74.44 96 ALA A N 1
ATOM 732 C CA . ALA A 1 96 ? 15.006 4.739 -2.928 1.00 74.44 96 ALA A CA 1
ATOM 733 C C . ALA A 1 96 ? 14.791 5.465 -4.264 1.00 74.44 96 ALA A C 1
ATOM 735 O O . ALA A 1 96 ? 15.712 5.530 -5.068 1.00 74.44 96 ALA A O 1
ATOM 736 N N . ALA A 1 97 ? 13.617 6.062 -4.484 1.00 66.00 97 ALA A N 1
ATOM 737 C CA . ALA A 1 97 ? 13.340 6.861 -5.674 1.00 66.00 97 ALA A CA 1
ATOM 738 C C . ALA A 1 97 ? 14.163 8.162 -5.706 1.00 66.00 97 ALA A C 1
ATOM 740 O O . ALA A 1 97 ? 14.711 8.508 -6.746 1.00 66.00 97 ALA A O 1
ATOM 741 N N . GLY A 1 98 ? 14.294 8.861 -4.574 1.00 58.22 98 GLY A N 1
ATOM 742 C C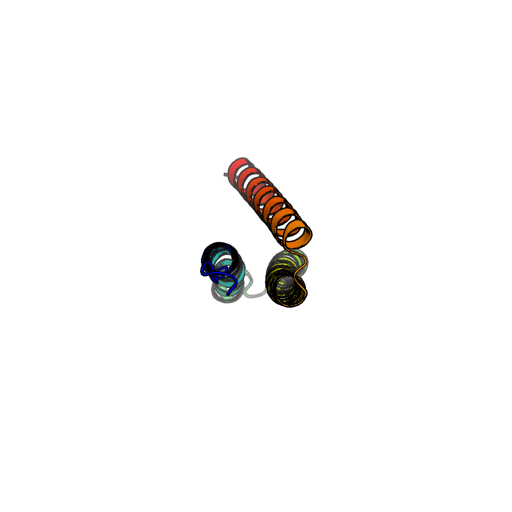A . GLY A 1 98 ? 15.084 10.090 -4.457 1.00 58.22 98 GLY A CA 1
ATOM 743 C C . GLY A 1 98 ? 16.598 9.876 -4.540 1.00 58.22 98 GLY A C 1
ATOM 744 O O . GLY A 1 98 ? 17.310 10.801 -4.897 1.00 58.22 98 GLY A O 1
ATOM 745 N N . ALA A 1 99 ? 17.096 8.671 -4.252 1.00 56.31 99 ALA A N 1
ATOM 746 C CA . ALA A 1 99 ? 18.502 8.308 -4.445 1.00 56.31 99 ALA A CA 1
ATOM 747 C C . ALA A 1 99 ? 18.863 8.009 -5.914 1.00 56.31 99 ALA A C 1
ATOM 749 O O . ALA A 1 99 ? 20.041 7.859 -6.232 1.00 56.31 99 ALA A O 1
ATOM 750 N N . VAL A 1 100 ? 17.863 7.874 -6.792 1.00 49.22 100 VAL A N 1
ATOM 751 C CA . VAL A 1 100 ? 18.031 7.543 -8.217 1.00 49.22 100 VAL A CA 1
ATOM 752 C C . VAL A 1 100 ? 18.003 8.795 -9.114 1.00 49.22 100 VAL A C 1
ATOM 754 O O . VAL A 1 100 ? 18.415 8.709 -10.270 1.00 49.22 100 VAL A O 1
ATOM 757 N N . ILE A 1 101 ? 17.552 9.946 -8.594 1.00 46.66 101 ILE A N 1
ATOM 758 C CA . ILE A 1 101 ? 17.474 11.247 -9.291 1.00 46.66 101 ILE A CA 1
ATOM 759 C C . ILE A 1 101 ? 18.683 12.105 -8.911 1.00 46.66 101 ILE A C 1
ATOM 761 O O . ILE A 1 101 ? 19.266 12.724 -9.829 1.00 46.66 101 ILE A O 1
#

Foldseek 3Di:
DPPPPPPCVVVVVLVVVLVVQLCVLVVVLVVCVVVVCVVQVPHDRPVVVNVVSVVSNVVSVVLNVVLVVCVVVVVVVVNVVSSVVVVVVVVVVVVVVVVVD

Solvent-accessible surface area (backbone atoms only — not comparable to full-atom values): 5762 Å² total; per-residue (Å²): 133,83,80,79,70,81,76,59,63,65,56,52,55,50,52,50,52,51,47,51,51,43,51,53,40,46,47,52,44,52,49,48,56,62,52,41,63,66,75,34,70,95,48,86,72,65,61,69,62,56,47,52,45,51,50,51,39,53,50,48,54,51,50,51,54,50,38,54,51,33,49,76,71,66,40,53,71,60,35,53,49,53,49,52,51,51,52,52,52,51,50,51,52,51,50,56,55,62,74,75,111

Organism: NCBI:txid2584124

Sequence (101 aa):
MRTATPRSWPLILLLVWYGILLIGTGGMFLLALAFGSEAYRGRPIPLGEMAIICATVLITVAFIALTVYLWNTGQEQFVFMLFGLSVIGAAIILLAAGAVI

pLDDT: mean 79.03, std 12.38, range [43.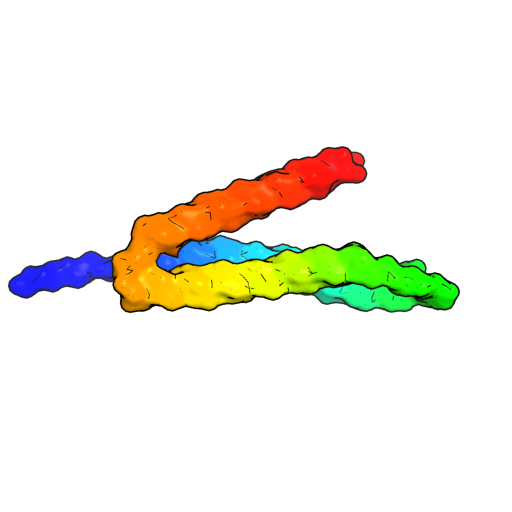62, 92.81]

Radius of gyration: 17.59 Å; Cα contacts (8 Å, |Δi|>4): 31; chains: 1; bounding box: 44×19×60 Å

Secondary structure (DSSP, 8-state):
------THHHHHHHHHHHHHHHHHHHHHHHHHHHHHHHHTTTS---HHHHHHHHHHHHHHHHHHHHHHHHHHTT-HHHHHHHHHHHHHHHHHHHHHHHT--

Mean predicted aligned error: 7.79 Å

Nearest PDB structures (foldseek):
  7k3h-assembly1_B  TM=6.789E-01  e=8.771E+00  synthetic construct

=== Feature glossary ===
Feature key, reading from the visual/contextual features back to the raw sequence:

Rendered structure images. Six rendered views show the 3D structure from the faces of a cube — i.e. along ±x, ±y, ±z. Rendering representation is drawn randomly per protein from cartoon (secondary-structure ribbons), sticks (backbone bonds), or molecular surface; coloring is either N→C rainbow (blue at the N-terminus through red at the C-terminus) or one color per chain.

Contact-map, Ramachandran, and PAE plots. The contact map is a binary N×N matrix image: pixel (i, j) is dark where Cα_i and Cα_j are within 8 Å and |i−j|>4. Because the |i−j|>4 filter removes local helical contacts, off-diagonal stripes parallel to the main diagonal indicate parallel β-sheets; stripes perpendicular to it indicate antiparallel β-sheets. The Ramachandran plot scatters every residue's (φ, ψ) pair against the sterically allowed regions. The PAE heatmap renders the predicted-aligned-error matrix.

InterPro / GO / CATH / organism. Database cross-references. InterPro integrates a dozen domain/family signature databases into unified entries with residue-range hits. GO terms attach function/process/location labels with evidence codes. CATH codes position the fold in a four-level structural taxonomy. Organism is the NCBI-taxonomy species name.

Nearest PDB structures. The Foldseek neighbor list gives the closest experimentally determined structures in the PDB, ranked by structural alignment. TM-score near 1 means near-identical fold; near 0.3 means only rough topology match. This is how one finds what a novel AlphaFold prediction most resembles in the solved-structure universe.

Predicted aligned error. PAE(i, j) answers: if I align the predicted and true structures on residue i, how far off (in Å) do I expect residue j to be? A block-diagonal PAE matrix with low values on the blocks and high values off-diagonal is the signature of a multi-domain protein with confidently predicted domains but uncertain inter-domain orientation.

Solvent-accessible surface area. Accessible surface area quantifies burial. A residue with SASA near zero is packed into the hydrophobic core; one with SASA >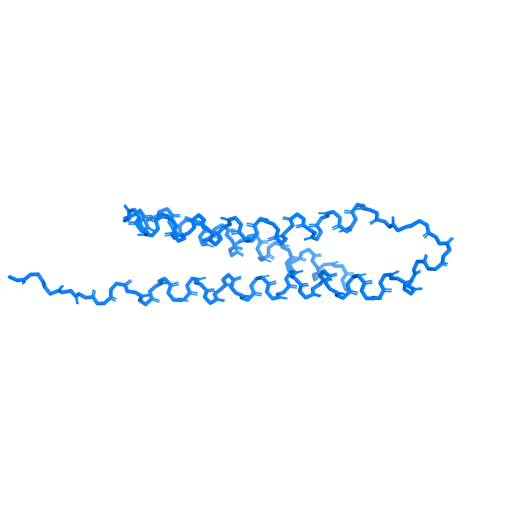100 Å² sits on the surface. Computed here via the Shrake–Rupley numerical algorithm with a 1.4 Å probe.

B-factor. B-factor (Debye–Waller factor) reflects atomic displacement in the crystal lattice. It is an experimental observable (units Å²), not a predicti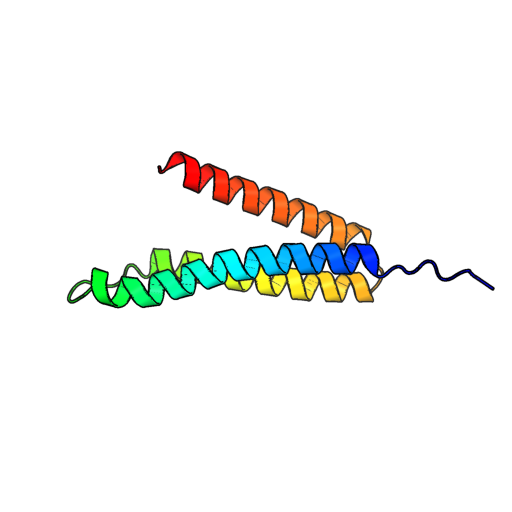on; low values mean the atom is pinned down, high values mean it moves or is heterogeneous across the crystal.

pLDDT. For AlphaFold models, the B-factor field carries pLDDT — the model's own estimate of local accuracy on a 0–100 scale. Regions with pLDDT<50 should be treated as essentially unmodeled; they often correspond to intrinsically disordered segments.

Backbone torsions (φ/ψ). φ (phi) and ψ (psi) are the two rotatable backbone dihedrals per residue: φ is the C(i-1)–N–Cα–C torsion, ψ is the N–Cα–C–N(i+1) torsion, both in degrees on (−180°, 180°]. α-helical residues cluster near (−60°, −45°); β-strand residues near (−120°, +130°). A Ramachandran plot is simply a scatter of (φ, ψ) for every residue.

Radius of gyration, Cα contacts, bounding box. Radius of gyration (Rg) is the root-mean-square distance of Cα atoms from their centroid — a single number for overall size and compactness. A globular domain of N residues has Rg ≈ 2.2·N^0.38 Å; an extended or disordered chain has a much larger Rg. The Cα contact count is the number of residue pairs whose Cα atoms are within 8 Å and are more than four positions apart in sequence — a standard proxy for tertiary packing density. The bounding box is the smallest axis-aligned box enclosing all Cα atoms.

Secondary structure (3-state, P-SEA). Three-state secondary structure (P-SEA) collapses the eight DSSP classes into helix (a), strand (b), and coil (c). P-SEA assigns these from Cα geometry alone — distances and angles — without requiring backbone oxygens, so it works on any Cα trace.

Secondary structure (8-state, DSSP). DSSP 8-state secondary structure assigns each residue one of H (α-helix), G (3₁₀-helix), I (π-helix), E (extended β-strand), B (isolated β-bridge), T (hydrogen-bonded turn), S (bend), or '-' (coil). The assignment is computed from backbone hydrogen-bond geometry via the Kabsch–Sander algorithm.

Foldseek 3Di. A 3Di character summarizes, for each residue, the relative orientation of the Cα frame of its nearest spatial neighbor. Because it encodes fold topology rather than chemistry, 3Di alignments detect remote structural similarity that sequence alignment misses.

mmCIF coordinates. The mmCIF block holds the 3D Cartesian coordinates of each backbone atom (N, Cα, C, O) in ångströms. mmCIF is the PDB's canonical archive format — a tagged-loop text representation of the atomic model.

Sequence. Sequence gives the chain of amino acids in standard one-letter code (A=alanine, C=cysteine, …, Y=tyrosine), read N→C. It is the only feature that is directly encoded by the gene; all structural features are derived from the folded form of this sequence.